Protein AF-A0A1Q2CCR6-F1 (afdb_monomer_lite)

Sequence (177 aa):
MYRRAHSGALGAEPADAATDRVDAVKETYGALREDVVYRIENSALFDTTVPQTREFHVALMGWDDSAATLSPGEQARLAAEIQVRFDAARAHAETLGLHHLPATARAVAQRAAGSLRLAQRSQSDGERAAALESAARLLSSLALYYLPDPQVVRELAPPRAGHGADPGQSVDDSPSR

Foldseek 3Di:
DDDDDDDDDPDLPPLVVLVVLVVVLVVVLVVCLLPLLSCLFLLQCQDCVNPLNVQLVVLVVCCVVPVVPDDSVVSNVSSVVNVVSSVVSRVVSNVCTLVVPDPVLSVLSVQLSVLCVQLVPDPDLVSNQVSLLSSLVSVVVRPDPSHDHSVSSNVPRDDPPPPDPPPDDDPPDDDDD

Organism: NCBI:txid1610493

Secondary structure (DSSP, 8-state):
---------S----HHHHHHHHHHHHHHHHHHHH-HHHHHHTGGGG-TTSHHHHHHHHHHHHHHHHGGGS-HHHHHHHHHHHHHHHHHHHHHHHHHGGGGS-HHHHHHHHHHHHHHHHHHH-S-HHHHHHHHHHHHHHHHHH--TTSPPHHHHHHTSPP------------------

pLDDT: mean 86.8, std 19.01, range [33.94, 98.81]

Structure (mmCIF, N/CA/C/O backbone):
data_AF-A0A1Q2CCR6-F1
#
_entry.id   AF-A0A1Q2CCR6-F1
#
loop_
_atom_site.group_PDB
_atom_site.id
_atom_site.type_symbol
_atom_site.label_atom_id
_atom_site.label_alt_id
_atom_site.label_comp_id
_atom_site.label_asym_id
_atom_site.label_entity_id
_atom_site.label_seq_id
_atom_site.pdbx_PDB_ins_code
_atom_site.Cartn_x
_atom_site.Cartn_y
_atom_site.Cartn_z
_atom_site.occupancy
_atom_site.B_iso_or_equiv
_atom_site.auth_seq_id
_atom_site.auth_comp_id
_atom_site.auth_asym_id
_atom_site.auth_atom_id
_atom_site.pdbx_PDB_model_num
ATOM 1 N N . MET A 1 1 ? 20.343 12.216 -57.320 1.00 42.03 1 MET A N 1
ATOM 2 C CA . MET A 1 1 ? 20.502 12.557 -55.889 1.00 42.03 1 MET A CA 1
ATOM 3 C C . MET A 1 1 ? 19.348 11.940 -55.108 1.00 42.03 1 MET A C 1
ATOM 5 O O . MET A 1 1 ? 18.257 12.492 -55.119 1.00 42.03 1 MET A O 1
ATOM 9 N N . TYR A 1 2 ? 19.557 10.764 -54.510 1.00 33.94 2 TYR A N 1
ATOM 10 C CA . TYR A 1 2 ? 18.555 10.098 -53.671 1.00 33.94 2 TYR A CA 1
ATOM 11 C C . TYR A 1 2 ? 18.648 10.630 -52.236 1.00 33.94 2 TYR A C 1
ATOM 13 O O . TYR A 1 2 ? 19.704 10.568 -51.609 1.00 33.94 2 TYR A O 1
ATOM 21 N N . ARG A 1 3 ? 17.535 11.172 -51.735 1.00 37.28 3 ARG A N 1
ATOM 22 C CA . ARG A 1 3 ? 17.351 11.614 -50.350 1.00 37.28 3 ARG A CA 1
ATOM 23 C C . ARG A 1 3 ? 17.270 10.371 -49.459 1.00 37.28 3 ARG A C 1
ATOM 25 O O . ARG A 1 3 ? 16.302 9.621 -49.537 1.00 37.28 3 ARG A O 1
ATOM 32 N N . ARG A 1 4 ? 18.297 10.138 -48.638 1.00 36.22 4 ARG A N 1
ATOM 33 C CA . ARG A 1 4 ? 18.316 9.074 -47.627 1.00 36.22 4 ARG A CA 1
ATOM 34 C C . ARG A 1 4 ? 17.403 9.485 -46.474 1.00 36.22 4 ARG A C 1
ATOM 36 O O . ARG A 1 4 ? 17.725 10.400 -45.725 1.00 36.22 4 ARG A O 1
ATOM 43 N N . ALA A 1 5 ? 16.258 8.822 -46.360 1.00 45.41 5 ALA A N 1
ATOM 44 C CA . ALA A 1 5 ? 15.481 8.806 -45.132 1.00 45.41 5 ALA A CA 1
ATOM 45 C C . ALA A 1 5 ? 16.257 7.983 -44.094 1.00 45.41 5 ALA A C 1
ATOM 47 O O . ALA A 1 5 ? 16.483 6.789 -44.292 1.00 45.41 5 ALA A O 1
ATOM 48 N N . HIS A 1 6 ? 16.688 8.617 -43.006 1.00 43.88 6 HIS A N 1
ATOM 49 C CA . HIS A 1 6 ? 17.063 7.907 -41.790 1.00 43.88 6 HIS A CA 1
ATOM 50 C C . HIS A 1 6 ? 15.874 7.936 -40.831 1.00 43.88 6 HIS A C 1
ATOM 52 O O . HIS A 1 6 ? 15.701 8.861 -40.046 1.00 43.88 6 HIS A O 1
ATOM 58 N N . SER A 1 7 ? 15.045 6.894 -40.950 1.00 52.44 7 SER A N 1
ATOM 59 C CA . SER A 1 7 ? 14.265 6.352 -39.839 1.00 52.44 7 SER A CA 1
ATOM 60 C C . SER A 1 7 ? 15.205 6.009 -38.686 1.00 52.44 7 SER A C 1
ATOM 62 O O . SER A 1 7 ? 16.182 5.293 -38.904 1.00 52.44 7 SER A O 1
ATOM 64 N N . GLY A 1 8 ? 14.890 6.476 -37.476 1.00 40.75 8 GLY A N 1
ATOM 65 C CA . GLY A 1 8 ? 15.589 6.051 -36.260 1.00 40.75 8 GLY A CA 1
ATOM 66 C C . GLY A 1 8 ? 15.600 7.072 -35.124 1.00 40.75 8 GLY A C 1
ATOM 67 O O . GLY A 1 8 ? 16.664 7.366 -34.600 1.00 40.75 8 GLY A O 1
ATOM 68 N N . ALA A 1 9 ? 14.444 7.617 -34.744 1.00 41.38 9 ALA A N 1
ATOM 69 C CA . ALA A 1 9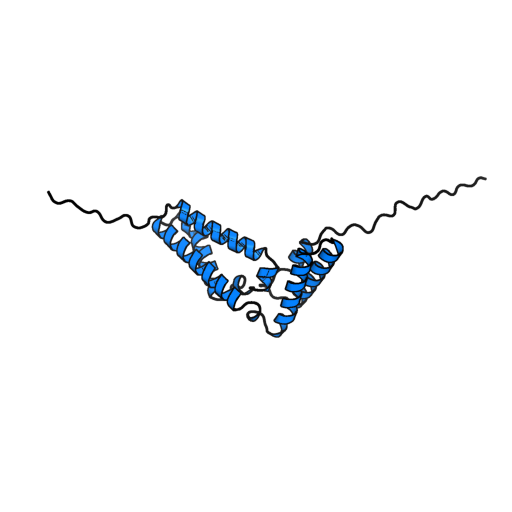 ? 14.287 8.350 -33.484 1.00 41.38 9 ALA A CA 1
ATOM 70 C C . ALA A 1 9 ? 12.926 8.008 -32.860 1.00 41.38 9 ALA A C 1
ATOM 72 O O . ALA A 1 9 ? 12.077 8.866 -32.648 1.00 41.38 9 ALA A O 1
ATOM 73 N N . LEU A 1 10 ? 12.685 6.715 -32.642 1.00 45.09 10 LEU A N 1
ATOM 74 C CA . LEU A 1 10 ? 11.613 6.261 -31.764 1.00 45.09 10 LEU A CA 1
ATOM 75 C C . LEU A 1 10 ? 12.226 6.026 -30.383 1.00 45.09 10 LEU A C 1
ATOM 77 O O . LEU A 1 10 ? 12.872 5.010 -30.156 1.00 45.09 10 LEU A O 1
ATOM 81 N N . GLY A 1 11 ? 12.029 7.012 -29.506 1.00 44.97 11 GLY A N 1
ATOM 82 C CA . GLY A 1 11 ? 11.865 6.809 -28.068 1.00 44.97 11 GLY A CA 1
ATOM 83 C C . GLY A 1 11 ? 13.078 6.318 -27.285 1.00 44.97 11 GLY A C 1
ATOM 84 O O . GLY A 1 11 ? 12.988 5.288 -26.628 1.00 44.97 11 GLY A O 1
ATOM 85 N N . ALA A 1 12 ? 14.179 7.068 -27.282 1.00 47.94 12 ALA A N 1
ATOM 86 C CA . ALA A 1 12 ? 15.028 7.071 -26.095 1.00 47.94 12 ALA A CA 1
ATOM 87 C C . ALA A 1 12 ? 14.461 8.144 -25.161 1.00 47.94 12 ALA A C 1
ATOM 89 O O . ALA A 1 12 ? 14.712 9.331 -25.364 1.00 47.94 12 ALA A O 1
ATOM 90 N N . GLU A 1 13 ? 13.639 7.742 -24.191 1.00 54.75 13 GLU A N 1
ATOM 91 C CA . GLU A 1 13 ? 13.404 8.601 -23.029 1.00 54.75 13 GLU A CA 1
ATOM 92 C C . GLU A 1 13 ? 14.790 8.899 -22.424 1.00 54.75 13 GLU A C 1
ATOM 94 O O . GLU A 1 13 ? 15.597 7.968 -22.295 1.00 54.75 13 GLU A O 1
ATOM 99 N N . PRO A 1 14 ? 15.130 10.167 -22.131 1.00 60.66 14 PRO A N 1
ATOM 100 C CA . PRO A 1 14 ? 16.383 10.468 -21.448 1.00 60.66 14 PRO A CA 1
ATOM 101 C C . PRO A 1 14 ? 16.439 9.663 -20.140 1.00 60.66 14 PRO A C 1
ATOM 103 O O . PRO A 1 14 ? 15.405 9.455 -19.512 1.00 60.66 14 PRO A O 1
ATOM 106 N N . ALA A 1 15 ? 17.621 9.178 -19.743 1.00 61.81 15 ALA A N 1
ATOM 107 C CA . ALA A 1 15 ? 17.781 8.311 -18.564 1.00 61.81 15 ALA A CA 1
ATOM 108 C C . ALA A 1 15 ? 17.165 8.917 -17.281 1.00 61.81 15 ALA A C 1
ATOM 110 O O . ALA A 1 15 ? 16.618 8.190 -16.451 1.00 61.81 15 ALA A O 1
ATOM 111 N N . ASP A 1 16 ? 17.154 10.250 -17.188 1.00 77.81 16 ASP A N 1
ATOM 112 C CA . ASP A 1 16 ? 16.486 11.009 -16.128 1.00 77.81 16 ASP A CA 1
ATOM 113 C C . ASP A 1 16 ? 14.982 10.683 -16.048 1.00 77.81 16 ASP A C 1
ATOM 115 O O . ASP A 1 16 ? 14.470 10.388 -14.975 1.00 77.81 16 ASP A O 1
ATOM 119 N N . ALA A 1 17 ? 14.286 10.570 -17.184 1.00 88.94 17 ALA A N 1
ATOM 120 C CA . ALA A 1 17 ? 12.852 10.268 -17.221 1.00 88.94 17 ALA A CA 1
ATOM 121 C C . ALA A 1 17 ? 12.513 8.833 -16.770 1.00 88.94 17 ALA A C 1
ATOM 123 O O . ALA A 1 17 ? 11.425 8.584 -16.245 1.00 88.94 17 ALA A O 1
ATOM 124 N N . ALA A 1 18 ? 13.421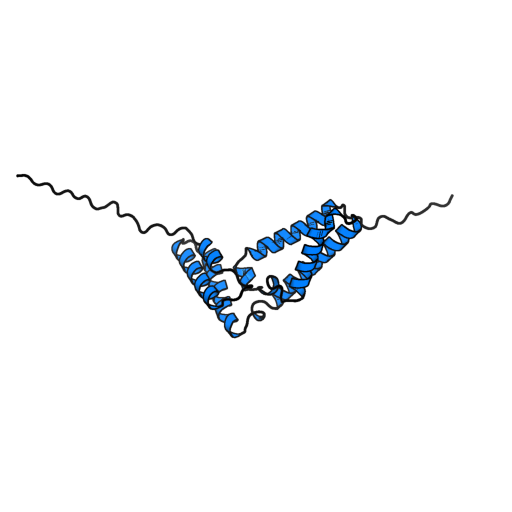 7.870 -16.973 1.00 93.94 18 ALA A N 1
ATOM 125 C CA . ALA A 1 18 ? 13.233 6.506 -16.474 1.00 93.94 18 ALA A CA 1
ATOM 126 C C . ALA A 1 18 ? 13.338 6.462 -14.943 1.00 93.94 18 ALA A C 1
ATOM 128 O O . ALA A 1 18 ? 12.523 5.805 -14.293 1.00 93.94 18 ALA A O 1
ATOM 129 N N . THR A 1 19 ? 14.303 7.198 -14.387 1.00 95.19 19 THR A N 1
ATOM 130 C CA . THR A 1 19 ? 14.481 7.349 -12.938 1.00 95.19 19 THR A CA 1
ATOM 131 C C . THR A 1 19 ? 13.289 8.064 -12.317 1.00 95.19 19 THR A C 1
ATOM 133 O O . THR A 1 19 ? 12.653 7.496 -11.433 1.00 95.19 19 THR A O 1
ATOM 136 N N . ASP A 1 20 ? 12.895 9.216 -12.866 1.00 96.25 20 ASP A N 1
ATOM 137 C CA . ASP A 1 20 ? 11.740 9.991 -12.399 1.00 96.25 20 ASP A CA 1
ATOM 138 C C . ASP A 1 20 ? 10.459 9.145 -12.357 1.00 96.25 20 ASP A C 1
ATOM 140 O O . ASP A 1 20 ? 9.662 9.236 -11.422 1.00 96.25 20 ASP A O 1
ATOM 144 N N . ARG A 1 21 ? 10.256 8.272 -13.355 1.00 96.94 21 ARG A N 1
ATOM 145 C CA . ARG A 1 21 ? 9.106 7.358 -13.389 1.00 96.94 21 ARG A CA 1
ATOM 146 C C . ARG A 1 21 ? 9.133 6.359 -12.234 1.00 96.94 21 ARG A C 1
ATOM 148 O O . ARG A 1 21 ? 8.102 6.142 -11.602 1.00 96.94 21 ARG A O 1
ATOM 155 N N . VAL A 1 22 ? 10.274 5.724 -11.973 1.00 98.12 22 VAL A N 1
ATOM 156 C CA . VAL A 1 22 ? 10.383 4.750 -10.875 1.00 98.12 22 VAL A CA 1
ATOM 157 C C . VAL A 1 22 ? 10.272 5.444 -9.522 1.00 98.12 22 VAL A C 1
ATOM 159 O O . VAL A 1 22 ? 9.611 4.913 -8.627 1.00 98.12 22 VAL A O 1
ATOM 162 N N . ASP A 1 23 ? 10.836 6.639 -9.382 1.00 98.00 23 ASP A N 1
ATOM 163 C CA . ASP A 1 23 ? 10.723 7.435 -8.163 1.00 98.00 23 ASP A CA 1
ATOM 164 C C . ASP A 1 23 ? 9.271 7.843 -7.895 1.00 98.00 23 ASP A C 1
ATOM 166 O O . ASP A 1 23 ? 8.791 7.652 -6.779 1.00 98.00 23 ASP A O 1
ATOM 170 N N . ALA A 1 24 ? 8.515 8.252 -8.918 1.00 98.31 24 ALA A N 1
ATOM 171 C CA . ALA A 1 24 ? 7.082 8.526 -8.785 1.00 98.31 24 ALA A CA 1
ATOM 172 C C . ALA A 1 24 ? 6.274 7.284 -8.350 1.00 98.31 24 ALA A C 1
ATOM 174 O O . ALA A 1 24 ? 5.348 7.386 -7.536 1.00 98.31 24 ALA A O 1
ATOM 175 N N . VAL A 1 25 ? 6.626 6.091 -8.849 1.00 98.56 25 VAL A N 1
ATOM 176 C CA . VAL A 1 25 ? 6.019 4.824 -8.398 1.00 98.56 25 VAL A CA 1
ATOM 177 C C . VAL A 1 25 ? 6.352 4.553 -6.932 1.00 98.56 25 VAL A C 1
ATOM 179 O O . VAL A 1 25 ? 5.457 4.209 -6.158 1.00 98.56 25 VAL A O 1
ATOM 182 N N . LYS A 1 26 ? 7.618 4.715 -6.533 1.00 98.56 26 LYS A N 1
ATOM 183 C CA . LYS A 1 26 ? 8.067 4.514 -5.147 1.00 98.56 26 LYS A CA 1
ATOM 184 C C . LYS A 1 26 ? 7.400 5.498 -4.192 1.00 98.56 26 LYS A C 1
ATOM 186 O O . LYS A 1 26 ? 6.937 5.074 -3.136 1.00 98.56 26 LYS A O 1
ATOM 191 N N . GLU A 1 27 ? 7.300 6.767 -4.574 1.00 98.50 27 GLU A N 1
ATOM 192 C CA . GLU A 1 27 ? 6.609 7.810 -3.814 1.00 98.50 27 GLU A CA 1
ATOM 193 C C . GLU A 1 27 ? 5.129 7.460 -3.638 1.00 98.50 27 GLU A C 1
ATOM 195 O O . GLU A 1 27 ? 4.627 7.423 -2.514 1.00 98.50 27 GLU A O 1
ATOM 200 N N . THR A 1 28 ? 4.445 7.096 -4.727 1.00 98.56 28 THR A N 1
ATOM 201 C CA . THR A 1 28 ? 3.032 6.698 -4.674 1.00 98.56 28 THR A CA 1
ATOM 202 C C . THR A 1 28 ? 2.833 5.465 -3.792 1.00 98.56 28 THR A C 1
ATOM 204 O O . THR A 1 28 ? 1.957 5.452 -2.928 1.00 98.56 28 THR A O 1
ATOM 207 N N . TYR A 1 29 ? 3.644 4.419 -3.971 1.00 98.31 29 TYR A N 1
ATOM 208 C CA . TYR A 1 29 ? 3.570 3.210 -3.150 1.00 98.31 29 TYR A CA 1
ATOM 209 C C . TYR A 1 29 ? 3.871 3.499 -1.671 1.00 98.31 29 TYR A C 1
ATOM 211 O O . TYR A 1 29 ? 3.197 2.955 -0.794 1.00 98.31 29 TYR A O 1
ATOM 219 N N . GLY A 1 30 ? 4.835 4.381 -1.388 1.00 97.88 30 GLY A N 1
ATOM 220 C CA . GLY A 1 30 ? 5.154 4.863 -0.045 1.00 97.88 30 GLY A CA 1
ATOM 221 C C . GLY A 1 30 ? 3.967 5.565 0.611 1.00 97.88 30 GLY A C 1
ATOM 222 O O . GLY A 1 30 ? 3.542 5.156 1.691 1.00 97.88 30 GLY A O 1
ATOM 223 N N . ALA A 1 31 ? 3.350 6.524 -0.083 1.00 98.00 31 ALA A N 1
ATOM 224 C CA . ALA A 1 31 ? 2.164 7.229 0.402 1.00 98.00 31 ALA A CA 1
ATOM 225 C C . ALA A 1 31 ? 0.992 6.270 0.689 1.00 98.00 31 ALA A C 1
ATOM 227 O O . ALA A 1 31 ? 0.344 6.363 1.732 1.00 98.00 31 ALA A O 1
ATOM 228 N N . LEU A 1 32 ? 0.750 5.284 -0.186 1.00 98.00 32 LEU A N 1
ATOM 229 C CA . LEU A 1 32 ? -0.278 4.256 0.039 1.00 98.00 32 LEU A CA 1
ATOM 230 C C . LEU A 1 32 ? 0.045 3.343 1.232 1.00 98.00 32 LEU A C 1
ATOM 232 O O . LEU A 1 32 ? -0.866 2.833 1.884 1.00 98.00 32 LEU A O 1
ATOM 236 N N . ARG A 1 33 ? 1.330 3.109 1.520 1.00 94.94 33 ARG A N 1
ATOM 237 C CA . ARG A 1 33 ? 1.778 2.309 2.669 1.00 94.94 33 ARG A CA 1
ATOM 238 C C . ARG A 1 33 ? 1.593 3.045 3.997 1.00 94.94 33 ARG A C 1
ATOM 240 O O . ARG A 1 33 ? 1.374 2.381 5.017 1.00 94.94 33 ARG A O 1
ATOM 247 N N . GLU A 1 34 ? 1.693 4.372 3.975 1.00 94.38 34 GLU A N 1
ATOM 248 C CA . GLU A 1 34 ? 1.470 5.273 5.113 1.00 94.38 34 GLU A CA 1
ATOM 249 C C . GLU A 1 34 ? -0.020 5.554 5.365 1.00 94.38 34 GLU A C 1
ATOM 251 O O . GLU A 1 34 ? -0.424 5.740 6.515 1.00 94.38 34 GLU A O 1
ATOM 256 N N . ASP A 1 35 ? -0.866 5.502 4.331 1.00 96.38 35 ASP A N 1
ATOM 257 C CA . ASP A 1 35 ? -2.320 5.537 4.493 1.00 96.38 35 ASP A CA 1
ATOM 258 C C . ASP A 1 35 ? -2.829 4.236 5.139 1.00 96.38 35 ASP A C 1
ATOM 260 O O . ASP A 1 35 ? -3.148 3.232 4.495 1.00 96.38 35 ASP A O 1
ATOM 264 N N . VAL A 1 36 ? -2.935 4.268 6.467 1.00 95.81 36 VAL A N 1
ATOM 265 C CA . VAL A 1 36 ? -3.418 3.153 7.289 1.00 95.81 36 VAL A CA 1
ATOM 266 C C . VAL A 1 36 ? -4.820 2.673 6.908 1.00 95.81 36 VAL A C 1
ATOM 268 O O . VAL A 1 36 ? -5.118 1.495 7.101 1.00 95.81 36 VAL A O 1
ATOM 271 N N . VAL A 1 37 ? -5.685 3.538 6.366 1.00 97.88 37 VAL A N 1
ATOM 272 C CA . VAL A 1 37 ? -7.020 3.132 5.906 1.00 97.88 37 VAL A CA 1
ATOM 273 C C . VAL A 1 37 ? -6.881 2.351 4.609 1.00 97.88 37 VAL A C 1
ATOM 275 O O . VAL A 1 37 ? -7.340 1.209 4.541 1.00 97.88 37 VAL A O 1
ATOM 278 N N . TYR A 1 38 ? -6.184 2.918 3.622 1.00 98.12 38 TYR A N 1
ATOM 279 C CA . TYR A 1 38 ? -5.942 2.258 2.341 1.00 98.12 38 TYR A CA 1
ATOM 280 C C . TYR A 1 38 ? -5.269 0.896 2.529 1.00 98.12 38 TYR A C 1
ATOM 282 O O . TYR A 1 38 ? -5.672 -0.096 1.921 1.00 98.12 38 TYR A O 1
ATOM 290 N N . ARG A 1 39 ? -4.289 0.816 3.430 1.00 97.06 39 ARG A N 1
ATOM 291 C CA . ARG A 1 39 ? -3.555 -0.415 3.722 1.00 97.06 39 ARG A CA 1
ATOM 292 C C . ARG A 1 39 ? -4.409 -1.511 4.362 1.00 97.06 39 ARG A C 1
ATOM 294 O O . ARG A 1 39 ? -4.136 -2.690 4.147 1.00 97.06 39 ARG A O 1
ATOM 301 N N . ILE A 1 40 ? -5.453 -1.159 5.113 1.00 97.81 40 ILE A N 1
ATOM 302 C CA . ILE A 1 40 ? -6.433 -2.140 5.607 1.00 97.81 40 ILE A CA 1
ATOM 303 C C . ILE A 1 40 ? -7.348 -2.598 4.475 1.00 97.81 40 ILE A C 1
ATOM 305 O O . ILE A 1 40 ? -7.583 -3.796 4.316 1.00 97.81 40 ILE A O 1
ATOM 309 N N . GLU A 1 41 ? -7.874 -1.649 3.703 1.00 98.19 41 GLU A N 1
ATOM 310 C CA . GLU A 1 41 ? -8.882 -1.930 2.683 1.00 98.19 41 GLU A CA 1
ATOM 311 C C . GLU A 1 41 ? -8.316 -2.691 1.492 1.00 98.19 41 GLU A C 1
ATOM 313 O O . GLU A 1 41 ? -8.991 -3.572 0.981 1.00 98.19 41 GLU A O 1
ATOM 318 N N . ASN A 1 42 ? -7.067 -2.421 1.117 1.00 98.44 42 ASN A N 1
ATOM 319 C CA . ASN A 1 42 ? -6.407 -2.956 -0.073 1.00 98.44 42 ASN A CA 1
ATOM 320 C C . ASN A 1 42 ? -5.137 -3.734 0.307 1.00 98.44 42 ASN A C 1
ATOM 322 O O . ASN A 1 42 ? -4.100 -3.650 -0.351 1.00 98.44 42 ASN A O 1
ATOM 326 N N . SER A 1 43 ? -5.215 -4.491 1.406 1.00 97.56 43 SER A N 1
ATOM 327 C CA . SER A 1 43 ? -4.072 -5.176 2.035 1.00 97.56 43 SER A CA 1
ATOM 328 C C . SER A 1 43 ? -3.279 -6.115 1.113 1.00 97.56 43 SER A C 1
ATOM 330 O O . SER A 1 43 ? -2.086 -6.314 1.335 1.00 97.56 43 SER A O 1
ATOM 332 N N . ALA A 1 44 ? -3.893 -6.626 0.041 1.00 98.38 44 ALA A N 1
ATOM 333 C CA . ALA A 1 44 ? -3.222 -7.440 -0.974 1.00 98.38 44 ALA A CA 1
ATOM 334 C C . ALA A 1 44 ? -2.029 -6.729 -1.647 1.00 98.38 44 ALA A C 1
ATOM 336 O O . ALA A 1 44 ? -1.061 -7.392 -2.018 1.00 98.38 44 ALA A O 1
ATOM 337 N N . LEU A 1 45 ? -2.043 -5.392 -1.754 1.00 98.56 45 LEU A N 1
ATOM 338 C CA . LEU A 1 45 ? -0.930 -4.612 -2.321 1.00 98.56 45 LEU A CA 1
ATOM 339 C C . LEU A 1 45 ? 0.340 -4.664 -1.450 1.00 98.56 45 LEU A C 1
ATOM 341 O O . LEU A 1 45 ? 1.436 -4.355 -1.910 1.00 98.56 45 LEU A O 1
ATOM 345 N N . PHE A 1 46 ? 0.203 -5.056 -0.184 1.00 97.25 46 PHE A N 1
ATOM 346 C CA . PHE A 1 46 ? 1.289 -5.093 0.799 1.00 97.25 46 PHE A CA 1
ATOM 347 C C . PHE A 1 46 ? 1.651 -6.522 1.215 1.00 97.25 46 PHE A C 1
ATOM 349 O O . PHE A 1 46 ? 2.462 -6.725 2.119 1.00 97.25 46 PHE A O 1
ATOM 356 N N . ASP A 1 47 ? 1.053 -7.512 0.557 1.00 97.12 47 ASP A N 1
ATOM 357 C CA . ASP A 1 47 ? 1.260 -8.924 0.819 1.00 97.12 47 ASP A CA 1
ATOM 358 C C . ASP A 1 47 ? 2.043 -9.574 -0.329 1.00 97.12 47 ASP A C 1
ATOM 360 O O . ASP A 1 47 ? 1.518 -9.828 -1.412 1.00 97.12 47 ASP A O 1
ATOM 364 N N . THR A 1 48 ? 3.311 -9.901 -0.085 1.00 94.56 48 THR A N 1
ATOM 365 C CA . THR A 1 48 ? 4.194 -10.542 -1.075 1.00 94.56 48 THR A CA 1
ATOM 366 C C . 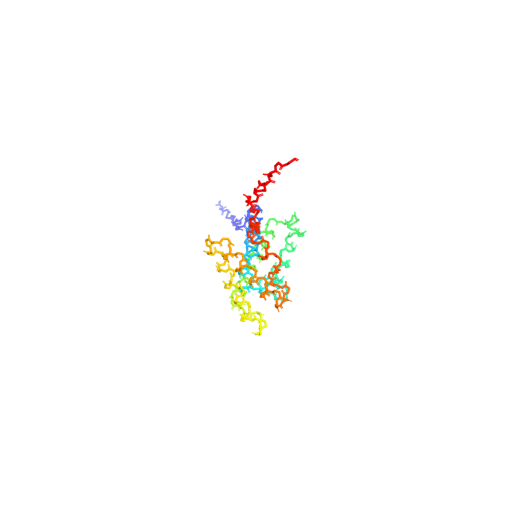THR A 1 48 ? 3.833 -12.004 -1.363 1.00 94.56 48 THR A C 1
ATOM 368 O O . THR A 1 48 ? 4.460 -12.655 -2.210 1.00 94.56 48 THR A O 1
ATOM 371 N N . THR A 1 49 ? 2.809 -12.556 -0.702 1.00 95.88 49 THR A N 1
ATOM 372 C CA . THR A 1 49 ? 2.220 -13.841 -1.097 1.00 95.88 49 THR A CA 1
ATOM 373 C C . THR A 1 49 ? 1.320 -13.708 -2.331 1.00 95.88 49 THR A C 1
ATOM 375 O O . THR A 1 49 ? 1.204 -14.674 -3.094 1.00 95.88 49 THR A O 1
ATOM 378 N N . VAL A 1 50 ? 0.789 -12.509 -2.600 1.00 98.00 50 VAL A N 1
ATOM 379 C CA . VAL A 1 50 ? -0.008 -12.191 -3.791 1.00 98.00 50 VAL A CA 1
ATOM 380 C C . VAL A 1 50 ? 0.910 -12.100 -5.021 1.00 98.00 50 VAL A C 1
ATOM 382 O O . VAL A 1 50 ? 1.896 -11.358 -4.981 1.00 98.00 50 VAL A O 1
ATOM 385 N N . PRO A 1 51 ? 0.630 -12.830 -6.120 1.00 98.31 51 PRO A N 1
ATOM 386 C CA . PRO A 1 51 ? 1.511 -12.875 -7.290 1.00 98.31 51 PRO A CA 1
ATOM 387 C C . PRO A 1 51 ? 1.840 -11.502 -7.888 1.00 98.31 51 PRO A C 1
ATOM 389 O O . PRO A 1 51 ? 3.009 -11.195 -8.083 1.00 98.31 51 PRO A O 1
ATOM 392 N N . GLN A 1 52 ? 0.836 -10.652 -8.099 1.00 98.25 52 GLN A N 1
ATOM 393 C CA . GLN A 1 52 ? 0.994 -9.334 -8.719 1.00 98.25 52 GLN A CA 1
ATOM 394 C C . GLN A 1 52 ? 1.871 -8.417 -7.857 1.00 98.25 52 GLN A C 1
ATOM 396 O O . GLN A 1 52 ? 2.790 -7.770 -8.357 1.00 98.25 52 GLN A O 1
ATOM 401 N N . THR A 1 53 ? 1.637 -8.419 -6.543 1.00 98.31 53 THR A N 1
ATOM 402 C CA . THR A 1 53 ? 2.449 -7.683 -5.568 1.00 98.31 53 THR A CA 1
ATOM 403 C C . THR A 1 53 ? 3.887 -8.197 -5.552 1.00 98.31 53 THR A C 1
ATOM 405 O O . THR A 1 53 ? 4.830 -7.409 -5.588 1.00 98.31 53 THR A O 1
ATOM 408 N N . ARG A 1 54 ? 4.089 -9.521 -5.562 1.00 98.44 54 ARG A N 1
ATOM 409 C CA . ARG A 1 54 ? 5.429 -10.121 -5.638 1.00 98.44 54 ARG A CA 1
ATOM 410 C C . ARG A 1 54 ? 6.167 -9.704 -6.905 1.00 98.44 54 ARG A C 1
ATOM 412 O O . ARG A 1 54 ? 7.327 -9.319 -6.819 1.00 98.44 54 ARG A O 1
ATOM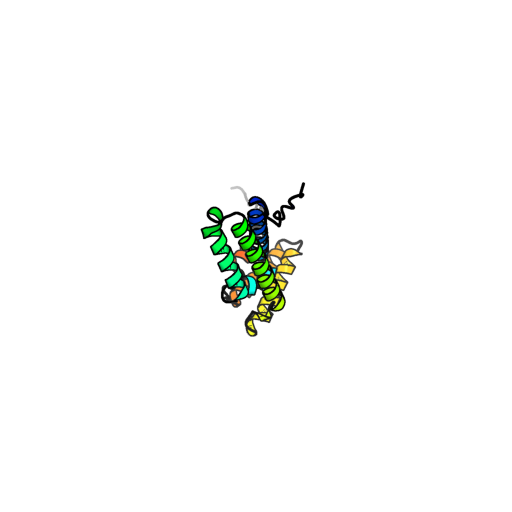 419 N N . GLU A 1 55 ? 5.520 -9.791 -8.062 1.00 98.31 55 GLU A N 1
ATOM 420 C CA . GLU A 1 55 ? 6.115 -9.420 -9.349 1.00 98.31 55 GLU A CA 1
ATOM 421 C C . GLU A 1 55 ? 6.530 -7.947 -9.374 1.00 98.31 55 GLU A C 1
ATOM 423 O O . GLU A 1 55 ? 7.622 -7.627 -9.843 1.00 98.31 55 GLU A O 1
ATOM 428 N N . PHE A 1 56 ? 5.700 -7.058 -8.820 1.00 98.69 56 PHE A N 1
ATOM 429 C CA . PHE A 1 56 ? 6.050 -5.653 -8.627 1.00 98.69 56 PHE A CA 1
ATOM 430 C C . PHE A 1 56 ? 7.306 -5.485 -7.755 1.00 98.69 56 PHE A C 1
ATOM 432 O O . PHE A 1 56 ? 8.252 -4.816 -8.172 1.00 98.69 56 PHE A O 1
ATOM 439 N N . HIS A 1 57 ? 7.369 -6.141 -6.592 1.00 98.12 57 HIS A N 1
ATOM 440 C CA . HIS A 1 57 ? 8.541 -6.066 -5.712 1.00 98.12 57 HIS A CA 1
ATOM 441 C C . HIS A 1 57 ? 9.815 -6.629 -6.352 1.00 98.12 57 HIS A C 1
ATOM 443 O O . HIS A 1 57 ? 10.881 -6.042 -6.193 1.00 98.12 57 HIS A O 1
ATOM 449 N N . VAL A 1 58 ? 9.720 -7.728 -7.105 1.00 98.25 58 VAL A N 1
ATOM 450 C CA . VAL A 1 58 ? 10.862 -8.293 -7.842 1.00 98.25 58 VAL A CA 1
ATOM 451 C C . VAL A 1 58 ? 11.376 -7.307 -8.891 1.00 98.25 58 VAL A C 1
ATOM 453 O O . VAL A 1 58 ? 12.585 -7.145 -9.036 1.00 98.25 58 VAL A O 1
ATOM 456 N N . ALA A 1 59 ? 10.478 -6.615 -9.596 1.00 98.12 59 ALA A N 1
ATOM 457 C CA . ALA A 1 59 ? 10.865 -5.601 -10.571 1.00 98.12 59 ALA A CA 1
ATOM 458 C C . ALA A 1 59 ? 11.567 -4.402 -9.912 1.00 98.12 59 ALA A C 1
ATOM 460 O O . ALA A 1 59 ? 12.578 -3.935 -10.432 1.00 98.12 59 ALA A O 1
ATOM 461 N N . LEU A 1 60 ? 11.075 -3.948 -8.751 1.00 97.94 60 LEU A N 1
ATOM 462 C CA . LEU A 1 60 ? 11.735 -2.903 -7.962 1.00 97.94 60 LEU A CA 1
ATOM 463 C C . LEU A 1 60 ? 13.132 -3.321 -7.499 1.00 97.94 60 LEU A C 1
ATOM 465 O O . LEU A 1 60 ? 14.071 -2.553 -7.667 1.00 97.94 60 LEU A O 1
ATOM 469 N N . MET A 1 61 ? 13.290 -4.543 -6.981 1.00 97.56 61 MET A N 1
ATOM 470 C CA . MET A 1 61 ? 14.610 -5.060 -6.602 1.00 97.56 61 MET A CA 1
ATOM 471 C C . MET A 1 61 ? 15.558 -5.102 -7.805 1.00 97.56 61 MET A C 1
ATOM 473 O O . MET A 1 61 ? 16.696 -4.661 -7.708 1.00 97.56 61 MET A O 1
ATOM 477 N N . GLY A 1 62 ? 15.074 -5.555 -8.968 1.00 97.12 62 GLY A N 1
ATOM 478 C CA . GLY A 1 62 ? 15.867 -5.554 -10.198 1.00 97.12 62 GLY A CA 1
ATOM 479 C C . GLY A 1 62 ? 16.325 -4.154 -10.623 1.00 97.12 62 GLY A C 1
ATOM 480 O O . GLY A 1 62 ? 17.442 -3.999 -11.118 1.00 97.12 62 GLY A O 1
ATOM 481 N N . TRP A 1 63 ? 15.496 -3.130 -10.404 1.00 97.69 63 TRP A N 1
ATOM 482 C CA . TRP A 1 63 ? 15.897 -1.739 -10.610 1.00 97.69 63 TRP A CA 1
ATOM 483 C C . TRP A 1 63 ? 16.981 -1.311 -9.625 1.00 97.69 63 TRP A C 1
ATOM 485 O O . TRP A 1 63 ? 18.033 -0.846 -10.057 1.00 97.69 63 TRP A O 1
ATOM 495 N N . ASP A 1 64 ? 16.753 -1.512 -8.327 1.00 96.56 64 ASP A N 1
ATOM 496 C CA . ASP A 1 64 ? 17.680 -1.091 -7.273 1.00 96.56 64 ASP A CA 1
ATOM 497 C C . ASP A 1 64 ? 19.060 -1.757 -7.411 1.00 96.56 64 ASP A C 1
ATOM 499 O O . ASP A 1 64 ? 20.083 -1.109 -7.191 1.00 96.56 64 ASP A O 1
ATOM 503 N N . ASP A 1 65 ? 19.098 -3.017 -7.853 1.00 95.88 65 ASP A N 1
ATOM 504 C CA . ASP A 1 65 ? 20.337 -3.780 -8.003 1.00 95.88 65 ASP A CA 1
ATOM 505 C C . ASP A 1 65 ? 21.116 -3.432 -9.282 1.00 95.88 65 ASP A C 1
ATOM 507 O O . ASP A 1 65 ? 22.346 -3.506 -9.297 1.00 95.88 65 ASP A O 1
ATOM 511 N N . SER A 1 66 ? 20.425 -3.116 -10.385 1.00 93.06 66 SER A N 1
ATOM 512 C CA . SER A 1 66 ? 21.043 -3.148 -11.724 1.00 93.06 66 SER A CA 1
ATOM 513 C C . SER A 1 66 ? 20.915 -1.865 -12.543 1.00 93.06 66 SER A C 1
ATOM 515 O O . SER A 1 66 ? 21.693 -1.701 -13.489 1.00 93.06 66 SER A O 1
ATOM 517 N N . ALA A 1 67 ? 20.002 -0.940 -12.212 1.00 90.62 67 ALA A N 1
ATOM 518 C CA . ALA A 1 67 ? 19.659 0.199 -13.077 1.00 90.62 67 ALA A CA 1
ATOM 519 C C . ALA A 1 67 ? 20.873 1.043 -13.498 1.00 90.62 67 ALA A C 1
ATOM 521 O O . ALA A 1 67 ? 20.987 1.413 -14.665 1.00 90.62 67 ALA A O 1
ATOM 522 N N . ALA A 1 68 ? 21.829 1.260 -12.589 1.00 91.12 68 ALA A N 1
ATOM 523 C CA . ALA A 1 68 ? 23.039 2.043 -12.852 1.00 91.12 68 ALA A CA 1
ATOM 524 C C . ALA A 1 68 ? 23.974 1.435 -13.919 1.00 91.12 68 ALA A C 1
ATOM 526 O O . ALA A 1 68 ? 24.833 2.133 -14.455 1.00 91.12 68 ALA A O 1
ATOM 527 N N . THR A 1 69 ? 23.831 0.142 -14.219 1.00 93.38 69 THR A N 1
ATOM 528 C CA . THR A 1 69 ? 24.665 -0.581 -15.198 1.00 93.38 69 THR A CA 1
ATOM 529 C C . THR A 1 69 ? 23.952 -0.846 -16.525 1.00 93.38 69 THR A C 1
ATOM 531 O O . THR A 1 69 ? 24.595 -1.235 -17.499 1.00 93.38 69 THR A O 1
ATOM 534 N N . LEU A 1 70 ? 22.638 -0.618 -16.575 1.00 93.81 70 LEU A N 1
ATOM 535 C CA . LEU A 1 70 ? 21.820 -0.798 -17.769 1.00 93.81 70 LEU A CA 1
ATOM 536 C C . LEU A 1 70 ? 22.021 0.352 -18.758 1.00 93.81 70 LEU A C 1
ATOM 538 O O . LEU A 1 70 ? 22.234 1.503 -18.371 1.00 93.81 70 LEU A O 1
ATOM 542 N N . SER A 1 71 ? 21.873 0.064 -20.051 1.00 93.94 71 SER A N 1
ATOM 543 C CA . SER A 1 71 ? 21.781 1.119 -21.062 1.00 93.94 71 SER A CA 1
ATOM 544 C C . SER A 1 71 ? 20.501 1.955 -20.881 1.00 93.94 71 SER A C 1
ATOM 546 O O . SER A 1 71 ? 19.510 1.452 -20.346 1.00 93.94 71 SER A O 1
ATOM 548 N N . PRO A 1 72 ? 20.442 3.206 -21.381 1.00 92.81 72 PRO A N 1
ATOM 549 C CA . PRO A 1 72 ? 19.248 4.047 -21.239 1.00 92.81 72 PRO A CA 1
ATOM 550 C C . PRO A 1 72 ? 17.956 3.403 -21.772 1.00 92.81 72 PRO A C 1
ATOM 552 O O . PRO A 1 72 ? 16.892 3.558 -21.180 1.00 92.81 72 PRO A O 1
ATOM 555 N N . GLY A 1 73 ? 18.037 2.634 -22.864 1.00 93.00 73 GLY A N 1
ATOM 556 C CA . GLY A 1 73 ? 16.878 1.922 -23.413 1.00 93.00 73 GLY A CA 1
ATOM 557 C C . GLY A 1 73 ? 16.398 0.771 -22.522 1.00 93.00 73 GLY A C 1
ATOM 558 O O . GLY A 1 73 ? 15.194 0.547 -22.393 1.00 93.00 73 GLY A O 1
ATOM 559 N N . GLU A 1 74 ? 17.322 0.060 -21.873 1.00 94.94 74 GLU A N 1
ATOM 560 C CA . GLU A 1 74 ? 16.995 -0.989 -20.900 1.00 94.94 74 GLU A CA 1
ATOM 561 C C . GLU A 1 74 ? 16.412 -0.393 -19.614 1.00 94.94 74 GLU A C 1
ATOM 563 O O . GLU A 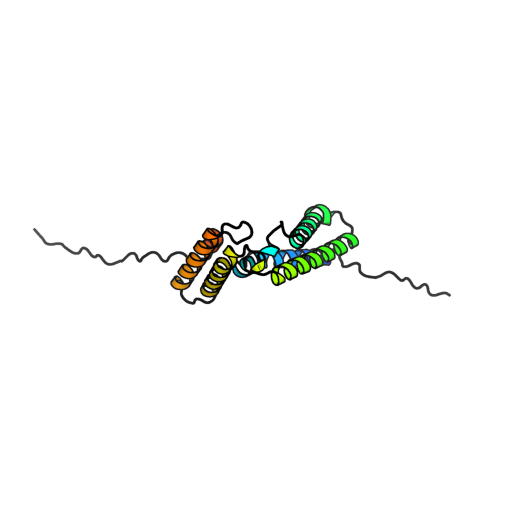1 74 ? 15.425 -0.922 -19.106 1.00 94.94 74 GLU A O 1
ATOM 568 N N . GLN A 1 75 ? 16.944 0.743 -19.146 1.00 95.69 75 GLN A N 1
ATOM 569 C CA . GLN A 1 75 ? 16.372 1.497 -18.026 1.00 95.69 75 GLN A CA 1
ATOM 570 C C . GLN A 1 75 ? 14.938 1.939 -18.340 1.00 95.69 75 GLN A C 1
ATOM 572 O O . GLN A 1 75 ? 14.023 1.652 -17.574 1.00 95.69 75 GLN A O 1
ATOM 577 N N . ALA A 1 76 ? 14.705 2.561 -19.500 1.00 95.25 76 ALA A N 1
ATOM 578 C CA . ALA A 1 76 ? 13.369 3.000 -19.904 1.00 95.25 76 ALA A CA 1
ATOM 579 C C . ALA A 1 76 ? 12.366 1.834 -19.971 1.00 95.25 76 ALA A C 1
ATOM 581 O O . ALA A 1 76 ? 11.221 1.967 -19.527 1.00 95.25 76 ALA A O 1
ATOM 582 N N . ARG A 1 77 ? 12.797 0.672 -20.483 1.00 95.50 77 ARG A N 1
ATOM 583 C CA . ARG A 1 77 ? 11.970 -0.539 -20.532 1.00 95.50 77 ARG A CA 1
ATOM 584 C C . ARG A 1 77 ? 11.642 -1.061 -19.135 1.00 95.50 77 ARG A C 1
ATOM 586 O O . ARG A 1 77 ? 10.473 -1.321 -18.867 1.00 95.50 77 ARG A O 1
ATOM 593 N N . LEU A 1 78 ? 12.638 -1.193 -18.258 1.00 97.19 78 LEU A N 1
ATOM 594 C CA . LEU A 1 78 ? 12.431 -1.675 -16.891 1.00 97.19 78 LEU A CA 1
ATOM 595 C C . LEU A 1 78 ? 11.533 -0.722 -16.089 1.00 97.19 78 LEU A C 1
ATOM 597 O O . LEU A 1 78 ? 10.613 -1.180 -15.416 1.00 97.19 78 LEU A O 1
ATOM 601 N N . ALA A 1 79 ? 11.725 0.592 -16.224 1.00 98.06 79 ALA A N 1
ATOM 602 C CA . ALA A 1 79 ? 10.877 1.603 -15.594 1.00 98.06 79 ALA A CA 1
ATOM 603 C C . ALA A 1 79 ? 9.408 1.494 -16.040 1.00 98.06 79 ALA A C 1
ATOM 605 O O . ALA A 1 79 ? 8.496 1.540 -15.214 1.00 98.06 79 ALA A O 1
ATOM 606 N N . ALA A 1 80 ? 9.158 1.306 -17.342 1.00 97.25 80 ALA A N 1
ATOM 607 C CA . ALA A 1 80 ? 7.806 1.079 -17.856 1.00 97.25 80 ALA A CA 1
ATOM 608 C C . ALA A 1 80 ? 7.199 -0.232 -17.324 1.00 97.25 80 ALA A C 1
ATOM 610 O O . ALA A 1 80 ? 6.019 -0.283 -16.983 1.00 97.25 80 ALA A O 1
ATOM 611 N N . GLU A 1 81 ? 8.006 -1.286 -17.213 1.00 98.19 81 GLU A N 1
ATOM 612 C CA . GLU A 1 81 ? 7.587 -2.580 -16.675 1.00 98.19 81 GLU A CA 1
ATOM 613 C C . GLU A 1 81 ? 7.209 -2.493 -15.187 1.00 98.19 81 GLU A C 1
ATOM 615 O O . GLU A 1 81 ? 6.207 -3.072 -14.768 1.00 98.19 81 GLU A O 1
ATOM 620 N N . ILE A 1 82 ? 7.970 -1.727 -14.397 1.00 98.69 82 ILE A N 1
ATOM 621 C CA . ILE A 1 82 ? 7.679 -1.438 -12.985 1.00 98.69 82 ILE A CA 1
ATOM 622 C C . ILE A 1 82 ? 6.352 -0.699 -12.844 1.00 98.69 82 ILE A C 1
ATOM 624 O O . ILE A 1 82 ? 5.517 -1.129 -12.050 1.00 98.69 82 ILE A O 1
ATOM 628 N N . GLN A 1 83 ? 6.129 0.356 -13.635 1.00 98.62 83 GLN A N 1
ATOM 629 C CA . GLN A 1 83 ? 4.869 1.106 -13.628 1.00 98.62 83 GLN A CA 1
ATOM 630 C C . GLN A 1 83 ? 3.675 0.186 -13.912 1.00 98.62 83 GLN A C 1
ATOM 632 O O . GLN A 1 83 ? 2.729 0.139 -13.132 1.00 98.62 83 GLN A O 1
ATOM 637 N N . VAL A 1 84 ? 3.744 -0.609 -14.986 1.00 98.62 84 VAL A N 1
ATOM 638 C CA . VAL A 1 84 ? 2.658 -1.529 -15.363 1.00 98.62 84 VAL A CA 1
ATOM 639 C C . VAL A 1 84 ? 2.380 -2.550 -14.260 1.00 98.62 84 VAL A C 1
ATOM 641 O O . VAL A 1 84 ? 1.220 -2.830 -13.957 1.00 98.62 84 VAL A O 1
ATOM 644 N N . ARG A 1 85 ? 3.423 -3.109 -13.638 1.00 98.69 85 ARG A N 1
ATOM 645 C CA . ARG A 1 85 ? 3.254 -4.065 -12.535 1.00 98.69 85 ARG A CA 1
ATOM 646 C C . ARG A 1 85 ? 2.673 -3.424 -11.289 1.00 98.69 85 ARG A C 1
ATOM 648 O O . ARG A 1 85 ? 1.830 -4.045 -10.647 1.00 98.69 85 ARG A O 1
ATOM 655 N N . PHE A 1 86 ? 3.099 -2.210 -10.957 1.00 98.81 86 PHE A N 1
ATOM 656 C CA . PHE A 1 86 ? 2.529 -1.453 -9.851 1.00 98.81 86 PHE A CA 1
ATOM 657 C C . PHE A 1 86 ? 1.034 -1.207 -10.072 1.00 98.81 86 PHE A C 1
ATOM 659 O O . PHE A 1 86 ? 0.227 -1.554 -9.211 1.00 98.81 86 PHE A O 1
ATOM 666 N N . ASP A 1 87 ? 0.659 -0.706 -11.250 1.00 98.69 87 ASP A N 1
ATOM 667 C CA . ASP A 1 87 ? -0.737 -0.431 -11.596 1.00 98.69 87 ASP A CA 1
ATOM 668 C C . ASP A 1 87 ? -1.585 -1.710 -11.563 1.00 98.69 87 ASP A C 1
ATOM 670 O O . ASP A 1 87 ? -2.688 -1.715 -11.015 1.00 98.69 87 ASP A O 1
ATOM 674 N N . ALA A 1 88 ? -1.056 -2.825 -12.078 1.00 98.62 88 ALA A N 1
ATOM 675 C CA . ALA A 1 88 ? -1.730 -4.119 -12.038 1.00 98.62 88 ALA A CA 1
ATOM 676 C C . ALA A 1 88 ? -1.888 -4.662 -10.607 1.00 98.62 88 ALA A C 1
ATOM 678 O O . ALA A 1 88 ? -2.965 -5.144 -10.249 1.00 98.62 88 ALA A O 1
ATOM 679 N N . ALA A 1 89 ? -0.844 -4.578 -9.776 1.00 98.75 89 ALA A N 1
ATOM 680 C CA . ALA A 1 89 ? -0.893 -5.001 -8.377 1.00 98.75 89 ALA A CA 1
ATOM 681 C C . ALA A 1 89 ? -1.894 -4.163 -7.578 1.00 98.75 89 ALA A C 1
ATOM 683 O O . ALA A 1 89 ? -2.716 -4.710 -6.840 1.00 98.75 89 ALA A O 1
ATOM 684 N N . ARG A 1 90 ? -1.876 -2.843 -7.783 1.00 98.75 90 ARG A N 1
ATOM 685 C CA . ARG A 1 90 ? -2.801 -1.904 -7.158 1.00 98.75 90 ARG A CA 1
ATOM 686 C C . ARG A 1 90 ? -4.243 -2.182 -7.570 1.00 98.75 90 ARG A C 1
ATOM 688 O O . ARG A 1 90 ? -5.087 -2.385 -6.703 1.00 98.75 90 ARG A O 1
ATOM 695 N N . ALA A 1 91 ? -4.518 -2.264 -8.870 1.00 98.75 91 ALA A N 1
ATOM 696 C CA . ALA A 1 91 ? -5.859 -2.544 -9.377 1.00 98.75 91 ALA A CA 1
ATOM 697 C C . ALA A 1 91 ? -6.385 -3.901 -8.883 1.00 98.75 91 ALA A C 1
ATOM 699 O O . ALA A 1 91 ? -7.562 -4.033 -8.539 1.00 98.75 91 ALA A O 1
ATOM 700 N N . HIS A 1 92 ? -5.518 -4.915 -8.801 1.00 98.69 92 HIS A N 1
ATOM 701 C CA . HIS A 1 92 ? -5.880 -6.212 -8.237 1.00 98.69 92 HIS A CA 1
ATOM 702 C C . HIS A 1 92 ? -6.239 -6.107 -6.750 1.00 98.69 92 HIS A C 1
ATOM 704 O O . HIS A 1 92 ? -7.271 -6.633 -6.331 1.00 98.69 92 HIS A O 1
ATOM 710 N N . ALA A 1 93 ? -5.428 -5.397 -5.964 1.00 98.69 93 ALA A N 1
ATOM 711 C CA . ALA A 1 93 ? -5.683 -5.191 -4.546 1.00 98.69 93 ALA A CA 1
ATOM 712 C C . ALA A 1 93 ? -6.976 -4.410 -4.287 1.00 98.69 93 ALA A C 1
ATOM 714 O O . ALA A 1 93 ? -7.740 -4.796 -3.408 1.00 98.69 93 ALA A O 1
ATOM 715 N N . GLU A 1 94 ? -7.255 -3.380 -5.085 1.00 98.62 94 GLU A N 1
ATOM 716 C CA . GLU A 1 94 ? -8.499 -2.604 -5.025 1.00 98.62 94 GLU A CA 1
ATOM 717 C C . GLU A 1 94 ? -9.719 -3.432 -5.452 1.00 98.62 94 GLU A C 1
ATOM 719 O O . GLU A 1 94 ? -10.792 -3.311 -4.864 1.00 98.62 94 GLU A O 1
ATOM 724 N N . THR A 1 95 ? -9.553 -4.336 -6.423 1.00 98.62 95 THR A N 1
ATOM 725 C CA . THR A 1 95 ? -10.609 -5.274 -6.839 1.00 98.62 95 THR A CA 1
ATOM 726 C C . THR A 1 95 ? -10.937 -6.283 -5.739 1.00 98.62 95 THR A C 1
ATOM 728 O O . THR A 1 95 ? -12.106 -6.597 -5.512 1.00 98.62 95 THR A O 1
ATOM 731 N N . LEU A 1 96 ? -9.919 -6.818 -5.058 1.00 98.25 96 LEU A N 1
ATOM 732 C CA . LEU A 1 96 ? -10.125 -7.724 -3.928 1.00 98.25 96 LEU A CA 1
ATOM 733 C C . LEU A 1 96 ? -10.700 -6.978 -2.721 1.00 98.25 96 LEU A C 1
ATOM 735 O O . LEU A 1 96 ? -11.585 -7.493 -2.034 1.00 98.25 96 LEU A O 1
ATOM 739 N N . GLY A 1 97 ? -10.181 -5.787 -2.436 1.00 98.31 97 GLY A N 1
ATOM 740 C CA . GLY A 1 97 ? -10.474 -5.043 -1.225 1.00 98.31 97 GLY A CA 1
ATOM 741 C C . GLY A 1 97 ? -10.334 -5.924 0.026 1.00 98.31 97 GLY A C 1
ATOM 742 O O . GLY A 1 97 ? -9.421 -6.746 0.167 1.00 98.31 97 GLY A O 1
ATOM 743 N N . LEU A 1 98 ? -11.334 -5.846 0.909 1.00 97.62 98 LEU A N 1
ATOM 744 C CA . LEU A 1 98 ? -11.399 -6.670 2.119 1.00 97.62 98 LEU A CA 1
ATOM 745 C C . LEU A 1 98 ? -11.562 -8.175 1.836 1.00 97.62 98 LEU A C 1
ATOM 747 O O . LEU A 1 98 ? -11.410 -8.974 2.760 1.00 97.62 98 LEU A O 1
ATOM 751 N N . HIS A 1 99 ? -11.868 -8.605 0.606 1.00 97.75 99 HIS A N 1
ATOM 752 C CA . HIS A 1 99 ? -12.001 -10.031 0.295 1.00 97.75 99 HIS A CA 1
ATOM 753 C C . HIS A 1 99 ? -10.673 -10.790 0.323 1.00 97.75 99 HIS A C 1
ATOM 755 O O . HIS A 1 99 ? -10.719 -12.009 0.505 1.00 97.75 99 HIS A O 1
ATOM 761 N N . HIS A 1 100 ? -9.531 -10.092 0.243 1.00 97.25 100 HIS A N 1
ATOM 762 C CA . HIS A 1 100 ? -8.209 -10.680 0.511 1.00 97.25 100 HIS A CA 1
ATOM 763 C C . HIS A 1 100 ? -8.110 -11.246 1.932 1.00 97.25 100 HIS A C 1
ATOM 765 O O . HIS A 1 100 ? -7.474 -12.269 2.174 1.00 97.25 100 HIS A O 1
ATOM 771 N N . LEU A 1 101 ? -8.796 -10.612 2.886 1.00 96.75 101 LEU A N 1
ATOM 772 C CA . LEU A 1 101 ? -8.788 -11.052 4.273 1.00 96.75 101 LEU A CA 1
ATOM 773 C C . LEU A 1 101 ? -9.588 -12.352 4.450 1.00 96.75 101 LEU A C 1
ATOM 775 O O . LEU A 1 101 ? -10.624 -12.545 3.786 1.00 96.75 101 LEU A O 1
ATOM 779 N N . PRO A 1 102 ? -9.207 -13.193 5.435 1.00 95.88 102 PRO A N 1
ATOM 780 C CA . PRO A 1 102 ? -10.048 -14.289 5.896 1.00 95.88 102 PRO A CA 1
ATOM 781 C C . PRO A 1 102 ? -11.464 -13.792 6.196 1.00 95.88 102 PRO A C 1
ATOM 783 O O . PRO A 1 102 ? -11.637 -12.725 6.787 1.00 95.88 102 PRO A O 1
ATOM 786 N N . ALA A 1 103 ? -12.490 -14.564 5.828 1.00 96.56 103 ALA A N 1
ATOM 787 C CA . ALA A 1 103 ? -13.888 -14.140 5.969 1.00 96.56 103 ALA A CA 1
ATOM 788 C C . ALA A 1 103 ? -14.242 -13.683 7.399 1.00 96.56 103 ALA A C 1
ATOM 790 O O . ALA A 1 103 ? -14.972 -12.709 7.574 1.00 96.56 103 ALA A O 1
ATOM 791 N N . THR A 1 104 ? -13.660 -14.333 8.410 1.00 95.38 104 THR A N 1
ATOM 792 C CA . THR A 1 104 ? -13.821 -14.011 9.837 1.00 95.38 104 THR A CA 1
ATOM 793 C C . THR A 1 104 ? -13.194 -12.672 10.246 1.00 95.38 104 THR A C 1
ATOM 795 O O . THR A 1 104 ? -13.646 -12.060 11.210 1.00 95.38 104 THR A O 1
ATOM 798 N N . ALA A 1 105 ? -12.192 -12.182 9.511 1.00 96.75 105 ALA A N 1
ATOM 799 C CA . ALA A 1 105 ? -11.478 -10.938 9.797 1.00 96.75 105 ALA A CA 1
ATOM 800 C C . ALA A 1 105 ? -12.128 -9.699 9.156 1.00 96.75 105 ALA A C 1
ATOM 802 O O . ALA A 1 105 ? -11.961 -8.585 9.656 1.00 96.75 105 ALA A O 1
ATOM 803 N N . ARG A 1 106 ? -12.903 -9.872 8.076 1.00 97.56 106 ARG A N 1
ATOM 804 C CA . ARG A 1 106 ? -13.426 -8.769 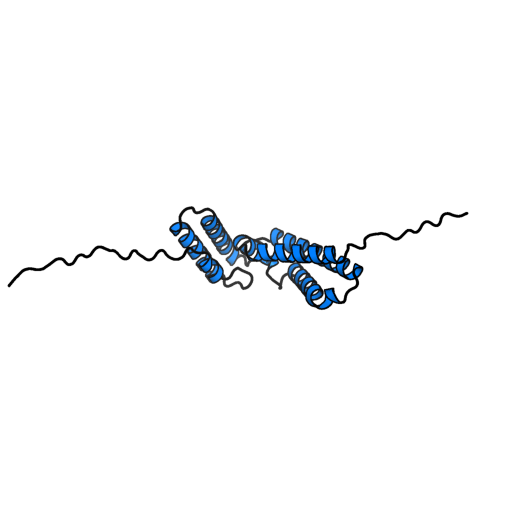7.241 1.00 97.56 106 ARG A CA 1
ATOM 805 C C . ARG A 1 106 ? -14.226 -7.738 8.032 1.00 97.56 106 ARG A C 1
ATOM 807 O O . ARG A 1 106 ? -13.963 -6.544 7.933 1.00 97.56 106 ARG A O 1
ATOM 814 N N . ALA A 1 107 ? -15.158 -8.192 8.869 1.00 97.81 107 ALA A N 1
ATOM 815 C CA . ALA A 1 107 ? -16.004 -7.302 9.667 1.00 97.81 107 ALA A CA 1
ATOM 816 C C . ALA A 1 107 ? -15.222 -6.542 10.756 1.00 97.81 107 ALA A C 1
ATOM 818 O O . ALA A 1 107 ? -15.592 -5.438 11.153 1.00 97.81 107 ALA A O 1
ATOM 819 N N . VAL A 1 108 ? -14.140 -7.125 11.280 1.00 97.69 108 VAL A N 1
ATOM 820 C CA . VAL A 1 108 ? -13.253 -6.451 12.241 1.00 97.69 108 VAL A CA 1
ATOM 821 C C . VAL A 1 108 ? -12.404 -5.404 11.518 1.00 97.69 108 VAL A C 1
ATOM 823 O O . VAL A 1 108 ? -12.349 -4.262 11.970 1.00 97.69 108 VAL A O 1
ATOM 826 N N . ALA A 1 109 ? -11.823 -5.755 10.369 1.00 97.50 109 ALA A N 1
ATOM 827 C CA . ALA A 1 109 ? -11.033 -4.842 9.546 1.00 97.50 109 ALA A CA 1
ATOM 828 C C . ALA A 1 109 ? -11.856 -3.642 9.054 1.00 97.50 109 ALA A C 1
ATOM 830 O O . ALA A 1 109 ? -11.416 -2.501 9.177 1.00 97.50 109 ALA A O 1
ATOM 831 N N . GLN A 1 110 ? -13.092 -3.873 8.602 1.00 98.06 110 GLN A N 1
ATOM 832 C CA . GLN A 1 110 ? -14.002 -2.802 8.190 1.00 98.06 110 GLN A CA 1
ATOM 833 C C . GLN A 1 110 ? -14.292 -1.821 9.335 1.00 98.06 110 GLN A C 1
ATOM 835 O O . GLN A 1 110 ? -14.300 -0.607 9.131 1.00 98.06 110 GLN A O 1
ATOM 840 N N . ARG A 1 111 ? -14.489 -2.327 10.560 1.00 98.38 111 ARG A N 1
ATOM 841 C CA . ARG A 1 111 ? -14.665 -1.479 11.749 1.00 98.38 111 ARG A CA 1
ATOM 842 C C . ARG A 1 111 ? -13.396 -0.705 12.095 1.00 98.38 111 ARG A C 1
ATOM 844 O O . ARG A 1 111 ? -13.501 0.465 12.445 1.00 98.38 111 ARG A O 1
ATOM 851 N N . ALA A 1 112 ? -12.218 -1.316 11.966 1.00 98.06 112 ALA A N 1
ATOM 852 C CA . ALA A 1 112 ? -10.947 -0.628 12.189 1.00 98.06 112 ALA A CA 1
ATOM 853 C C . ALA A 1 112 ? -10.760 0.534 11.199 1.00 98.06 112 ALA A C 1
ATOM 855 O O . ALA A 1 112 ? -10.501 1.658 11.625 1.00 98.06 112 ALA A O 1
ATOM 856 N N . ALA A 1 113 ? -10.996 0.295 9.904 1.00 97.88 113 ALA A N 1
ATOM 857 C CA . ALA A 1 113 ? -10.974 1.336 8.874 1.00 97.88 113 ALA A CA 1
ATOM 858 C C . ALA A 1 113 ? -12.014 2.441 9.145 1.00 97.88 113 ALA A C 1
ATOM 860 O O . ALA A 1 113 ? -11.732 3.627 8.976 1.00 97.88 113 ALA A O 1
ATOM 861 N N . GLY A 1 114 ? -13.207 2.071 9.624 1.00 97.81 114 GLY A N 1
ATOM 862 C CA . GLY A 1 114 ? -14.233 3.019 10.064 1.00 97.81 114 GLY A CA 1
ATOM 863 C C . GLY A 1 114 ? -13.773 3.915 11.219 1.00 97.81 114 GLY A C 1
ATOM 864 O O . GLY A 1 114 ? -13.929 5.133 11.146 1.00 97.81 114 GLY A O 1
ATOM 865 N N . SER A 1 115 ? -13.156 3.337 12.253 1.00 97.81 115 SER A N 1
ATOM 866 C CA . SER A 1 115 ? -12.590 4.090 13.380 1.00 97.81 115 SER A CA 1
ATOM 867 C C . SER A 1 115 ? -11.456 5.024 12.944 1.00 97.81 115 SER A C 1
ATOM 869 O O . SER A 1 115 ? -11.398 6.161 13.398 1.00 97.81 115 SER A O 1
ATOM 871 N N . LEU A 1 116 ? -10.589 4.598 12.023 1.00 97.06 116 LEU A N 1
ATOM 872 C CA . LEU A 1 116 ? -9.536 5.460 11.471 1.00 97.06 116 LEU A CA 1
ATOM 873 C C . LEU A 1 116 ? -10.116 6.646 10.695 1.00 97.06 116 LEU A C 1
ATOM 875 O O . LEU A 1 116 ? -9.706 7.784 10.914 1.00 97.06 116 LEU A O 1
ATOM 879 N N . ARG A 1 117 ? -11.131 6.413 9.855 1.00 97.00 117 ARG A N 1
ATOM 880 C CA . ARG A 1 117 ? -11.842 7.503 9.172 1.00 97.00 117 ARG A CA 1
ATOM 881 C C . ARG A 1 117 ? -12.535 8.445 10.148 1.00 97.00 117 ARG A C 1
ATOM 883 O O . ARG A 1 117 ? -12.552 9.647 9.903 1.00 97.00 117 ARG A O 1
ATOM 890 N N . LEU A 1 118 ? -13.074 7.933 11.258 1.00 96.69 118 LEU A N 1
ATOM 891 C CA . LEU A 1 118 ? -13.619 8.766 12.333 1.00 96.69 118 LEU A CA 1
ATOM 892 C C . LEU A 1 118 ? -12.533 9.637 12.981 1.00 96.69 118 LEU A C 1
ATOM 894 O O . LEU A 1 118 ? -12.761 10.823 13.200 1.00 96.69 118 LEU A O 1
ATOM 898 N N . ALA A 1 119 ? -11.349 9.080 13.234 1.00 95.69 119 ALA A N 1
ATOM 899 C CA . ALA A 1 119 ? -10.225 9.832 13.779 1.00 95.69 119 ALA A CA 1
ATOM 900 C C . ALA A 1 119 ? -9.782 10.974 12.846 1.00 95.69 119 ALA A C 1
ATOM 902 O O . ALA A 1 119 ? -9.568 12.086 13.319 1.00 95.69 119 ALA A O 1
ATOM 903 N N . GLN A 1 120 ? -9.703 10.722 11.533 1.00 94.25 120 GLN A N 1
ATOM 904 C CA . GLN A 1 120 ? -9.287 11.709 10.523 1.00 94.25 120 GLN A CA 1
ATOM 905 C C . GLN A 1 120 ? -10.227 12.922 10.425 1.00 94.25 120 GLN A C 1
ATOM 907 O O . GLN A 1 120 ? -9.780 14.030 10.149 1.00 94.25 120 GLN A O 1
ATOM 912 N N . ARG A 1 121 ? -11.532 12.725 10.649 1.00 95.06 121 ARG A N 1
ATOM 913 C CA . ARG A 1 121 ? -12.550 13.794 10.587 1.00 95.06 121 ARG A CA 1
ATOM 914 C C . ARG A 1 121 ? -12.826 14.477 11.929 1.00 95.06 121 ARG A C 1
ATOM 916 O O . ARG A 1 121 ? -13.547 15.475 11.958 1.00 95.06 121 ARG A O 1
ATOM 923 N N . SER A 1 122 ? -12.336 13.910 13.031 1.00 93.50 122 SER A N 1
ATOM 924 C CA . SER A 1 122 ? -12.590 14.429 14.375 1.00 93.50 122 SER A CA 1
ATOM 925 C C . SER A 1 122 ? -11.947 15.802 14.561 1.00 93.50 122 SER A C 1
ATOM 927 O O . SER A 1 122 ? -10.796 16.008 14.189 1.00 93.50 122 SER A O 1
ATOM 929 N N . GLN A 1 123 ? -12.683 16.725 15.182 1.00 92.31 123 GLN A N 1
ATOM 930 C CA . GLN A 1 123 ? -12.172 18.039 15.597 1.00 92.31 123 GLN A CA 1
ATOM 931 C C . GLN A 1 123 ? -11.737 18.055 17.073 1.00 92.31 123 GLN A C 1
ATOM 933 O O . GLN A 1 123 ? -11.224 19.057 17.559 1.00 92.31 123 GLN A O 1
ATOM 938 N N . SER A 1 124 ? -11.964 16.953 17.797 1.00 93.62 124 SER A N 1
ATOM 939 C CA . SER A 1 124 ? -11.599 16.782 19.203 1.00 93.62 124 SER A CA 1
ATOM 940 C C . SER A 1 124 ? -10.436 15.806 19.328 1.00 93.62 124 SER A C 1
ATOM 942 O O . SER A 1 124 ? -10.513 14.668 18.850 1.00 93.62 124 SER A O 1
ATOM 944 N N . ASP A 1 125 ? -9.382 16.225 20.029 1.00 92.38 125 ASP A N 1
ATOM 945 C CA . ASP A 1 125 ? -8.228 15.373 20.330 1.00 92.38 125 ASP A CA 1
ATOM 946 C C . ASP A 1 125 ? -8.628 14.129 21.130 1.00 92.38 125 ASP A C 1
ATOM 948 O O . ASP A 1 125 ? -8.107 13.041 20.885 1.00 92.38 125 ASP A O 1
ATOM 952 N N . GLY A 1 126 ? -9.600 14.258 22.040 1.00 91.75 126 GLY A N 1
ATOM 953 C CA . GLY A 1 126 ? -10.111 13.139 22.833 1.00 91.75 126 GLY A CA 1
ATOM 954 C C . GLY A 1 126 ? -10.854 12.107 21.982 1.00 91.75 126 GLY A C 1
ATOM 955 O O . GLY A 1 126 ? -10.591 10.909 22.087 1.00 91.75 126 GLY A O 1
ATOM 956 N N . GLU A 1 127 ? -11.741 12.563 21.093 1.00 93.19 127 GLU A N 1
ATOM 957 C CA . GLU A 1 127 ? -12.465 11.681 20.165 1.00 93.19 127 GLU A CA 1
ATOM 958 C C . GLU A 1 127 ? -11.514 11.026 19.159 1.00 93.19 127 GLU A C 1
ATOM 960 O O . GLU A 1 127 ? -11.614 9.825 18.896 1.00 93.19 127 GLU A O 1
ATOM 965 N N . ARG A 1 128 ? -10.540 11.791 18.651 1.00 95.44 128 ARG A N 1
ATOM 966 C CA . ARG A 1 128 ? -9.495 11.289 17.756 1.00 95.44 128 ARG A CA 1
ATOM 967 C C . ARG A 1 128 ? -8.670 10.200 18.441 1.00 95.44 128 ARG A C 1
ATOM 969 O O . ARG A 1 128 ? -8.512 9.119 17.878 1.00 95.44 128 ARG A O 1
ATOM 976 N N . ALA A 1 129 ? -8.188 10.444 19.661 1.00 94.44 129 ALA A N 1
ATOM 977 C CA . ALA A 1 129 ? -7.416 9.467 20.426 1.00 94.44 129 ALA A CA 1
ATOM 978 C C . ALA A 1 129 ? -8.228 8.196 20.733 1.00 94.44 129 ALA A C 1
ATOM 980 O O . ALA A 1 129 ? -7.717 7.086 20.580 1.00 94.44 129 ALA A O 1
ATOM 981 N N . ALA A 1 130 ? -9.504 8.332 21.110 1.00 95.25 130 ALA A N 1
ATOM 982 C CA . ALA A 1 130 ? -10.380 7.191 21.374 1.00 95.25 130 ALA A CA 1
ATOM 983 C C . ALA A 1 130 ? -10.638 6.345 20.115 1.00 95.25 130 ALA A C 1
ATOM 985 O O . ALA A 1 130 ? -10.632 5.112 20.177 1.00 95.25 130 ALA A O 1
ATOM 986 N N . ALA A 1 131 ? -10.833 6.993 18.964 1.00 96.69 131 ALA A N 1
ATOM 987 C CA . ALA A 1 131 ? -11.020 6.321 17.686 1.00 96.69 131 ALA A CA 1
ATOM 988 C C . ALA A 1 131 ? -9.748 5.571 17.240 1.00 96.69 131 ALA A C 1
ATOM 990 O O . ALA A 1 131 ? -9.839 4.407 16.840 1.00 96.69 131 ALA A O 1
ATOM 991 N N . LEU A 1 132 ? -8.567 6.180 17.396 1.00 96.69 132 LEU A N 1
ATOM 992 C CA . LEU A 1 132 ? -7.274 5.539 17.119 1.00 96.69 132 LEU A CA 1
ATOM 993 C C . LEU A 1 132 ? -7.014 4.338 18.039 1.00 96.69 132 LEU A C 1
ATOM 995 O O . LEU A 1 132 ? -6.653 3.268 17.555 1.00 96.69 132 LEU A O 1
ATOM 999 N N . GLU A 1 133 ? -7.284 4.452 19.342 1.00 96.81 133 GLU A N 1
ATOM 1000 C CA . GLU A 1 133 ? -7.144 3.320 20.272 1.00 96.81 133 GLU A CA 1
ATOM 1001 C C . GLU A 1 133 ? -8.139 2.191 19.953 1.00 96.81 133 GLU A C 1
ATOM 1003 O O . GLU A 1 133 ? -7.822 1.005 20.057 1.00 96.81 133 GLU A O 1
ATOM 1008 N N . SER A 1 134 ? -9.356 2.531 19.519 1.00 97.19 134 SER A N 1
ATOM 1009 C CA . SER A 1 134 ? -10.327 1.541 19.048 1.00 97.19 134 SER A CA 1
ATOM 1010 C C . SER A 1 134 ? -9.816 0.798 17.807 1.00 97.19 134 SER A C 1
ATOM 1012 O O . SER A 1 134 ? -9.840 -0.434 17.780 1.00 97.19 134 SER A O 1
ATOM 1014 N N . ALA A 1 135 ? -9.284 1.520 16.814 1.00 97.25 135 ALA A N 1
ATOM 1015 C CA . ALA A 1 135 ? -8.676 0.924 15.625 1.00 97.25 135 ALA A CA 1
ATOM 1016 C C . ALA A 1 135 ? -7.481 0.022 15.973 1.00 97.25 135 ALA A C 1
ATOM 1018 O O . ALA A 1 135 ? -7.431 -1.120 15.513 1.00 97.25 135 ALA A O 1
ATOM 1019 N N . ALA A 1 136 ? -6.570 0.486 16.834 1.00 96.50 136 ALA A N 1
ATOM 1020 C CA . ALA A 1 136 ? -5.411 -0.287 17.272 1.00 96.50 136 ALA A CA 1
ATOM 1021 C C . ALA A 1 136 ? -5.822 -1.608 17.941 1.00 96.50 136 ALA A C 1
ATOM 1023 O O . ALA A 1 136 ? -5.295 -2.661 17.590 1.00 96.50 136 ALA A O 1
ATOM 1024 N N . ARG A 1 137 ? -6.816 -1.594 18.843 1.00 96.94 137 ARG A N 1
ATOM 1025 C CA . ARG A 1 137 ? -7.329 -2.824 19.476 1.00 96.94 137 ARG A CA 1
ATOM 1026 C C . ARG A 1 137 ? -7.937 -3.801 18.470 1.00 96.94 137 ARG A C 1
ATOM 1028 O O . ARG A 1 137 ? -7.695 -5.003 18.568 1.00 96.94 137 ARG A O 1
ATOM 1035 N N . LEU A 1 138 ? -8.707 -3.299 17.503 1.00 97.25 138 LEU A N 1
ATOM 1036 C CA . LEU A 1 138 ? -9.298 -4.132 16.451 1.00 97.25 138 LEU A CA 1
ATOM 1037 C C . LEU A 1 138 ? -8.207 -4.782 15.589 1.00 97.25 138 LEU A C 1
ATOM 1039 O O . LEU A 1 138 ? -8.263 -5.988 15.358 1.00 97.25 138 LEU A O 1
ATOM 1043 N N . LEU A 1 139 ? -7.182 -4.030 15.187 1.00 95.56 139 LEU A N 1
ATOM 1044 C CA . LEU A 1 139 ? -6.046 -4.564 14.428 1.00 95.56 139 LEU A CA 1
ATOM 1045 C C . LEU A 1 139 ? -5.232 -5.578 15.239 1.00 95.56 139 LEU A C 1
ATOM 1047 O O . LEU A 1 139 ? -4.898 -6.641 14.717 1.00 95.56 139 LEU A O 1
ATOM 1051 N N . SER A 1 140 ? -4.988 -5.317 16.529 1.00 94.50 140 SER A N 1
ATOM 1052 C CA . SER A 1 140 ? -4.323 -6.280 17.419 1.00 94.50 140 SER A CA 1
ATOM 1053 C C . SER A 1 140 ? -5.061 -7.618 17.483 1.00 94.50 140 SER A C 1
ATOM 1055 O O . SER A 1 140 ? -4.417 -8.657 17.564 1.00 94.50 140 SER A O 1
ATOM 1057 N N . SER A 1 141 ? -6.397 -7.612 17.408 1.00 94.38 141 SER A N 1
ATOM 1058 C CA . SER A 1 141 ? -7.191 -8.849 17.419 1.00 94.38 141 SER A CA 1
ATOM 1059 C C . SER A 1 141 ? -7.095 -9.674 16.130 1.00 94.38 141 SER A C 1
ATOM 1061 O O . SER A 1 141 ? -7.418 -10.859 16.150 1.00 94.38 141 SER A O 1
ATOM 1063 N N . LEU A 1 142 ? -6.661 -9.065 15.020 1.00 93.12 142 LEU A N 1
ATOM 1064 C CA . LEU A 1 142 ? -6.506 -9.747 13.734 1.00 93.12 142 LEU A CA 1
ATOM 1065 C C . LEU A 1 142 ? -5.143 -10.426 13.588 1.00 93.12 142 LEU A C 1
ATOM 1067 O O . LEU A 1 142 ? -5.078 -11.504 13.006 1.00 93.12 142 LEU A O 1
ATOM 1071 N N . ALA A 1 143 ? -4.075 -9.801 14.099 1.00 86.00 143 ALA A N 1
ATOM 1072 C CA . ALA A 1 143 ? -2.702 -10.320 14.064 1.00 86.00 143 ALA A CA 1
ATOM 1073 C C . ALA A 1 143 ? -2.210 -10.765 12.661 1.00 86.00 143 ALA A C 1
ATOM 1075 O O . ALA A 1 143 ? -1.481 -11.747 12.528 1.00 86.00 143 ALA A O 1
ATOM 1076 N N . LEU A 1 144 ? -2.602 -10.043 11.603 1.00 89.38 144 LEU A N 1
ATOM 1077 C CA . LEU A 1 144 ? -2.197 -10.320 10.217 1.00 89.38 144 LEU A CA 1
ATOM 1078 C C . LEU A 1 144 ? -0.996 -9.451 9.820 1.00 89.38 144 LEU A C 1
ATOM 1080 O O . LEU A 1 144 ? -1.080 -8.227 9.889 1.00 89.38 144 LEU A O 1
ATOM 1084 N N . TYR A 1 145 ? 0.098 -10.067 9.360 1.00 90.44 145 TYR A N 1
ATOM 1085 C CA . TYR A 1 145 ? 1.378 -9.378 9.116 1.00 90.44 145 TYR A CA 1
ATOM 1086 C C . TYR A 1 145 ? 1.336 -8.312 8.006 1.00 90.44 145 TYR A C 1
ATOM 1088 O O . TYR A 1 145 ? 2.164 -7.404 7.994 1.00 90.44 145 TYR A O 1
ATOM 1096 N N . TYR A 1 146 ? 0.401 -8.421 7.061 1.00 88.62 146 TYR A N 1
ATOM 1097 C CA . TYR A 1 146 ? 0.243 -7.470 5.956 1.00 88.62 146 TYR A CA 1
ATOM 1098 C C . TYR A 1 146 ? -0.669 -6.279 6.305 1.00 88.62 146 TYR A C 1
ATOM 1100 O O . TYR A 1 146 ? -0.744 -5.318 5.538 1.00 88.62 146 TYR A O 1
ATOM 1108 N N . LEU A 1 147 ? -1.340 -6.299 7.464 1.00 93.94 147 LEU A N 1
ATOM 1109 C CA . LEU A 1 147 ? -2.083 -5.145 7.979 1.00 93.94 147 LEU A CA 1
ATOM 1110 C C . LEU A 1 147 ? -1.144 -4.138 8.673 1.00 93.94 147 LEU A C 1
ATOM 1112 O O . LEU A 1 147 ? 0.003 -4.472 8.980 1.00 93.94 147 LEU A O 1
ATOM 1116 N N . PRO A 1 148 ? -1.588 -2.887 8.907 1.00 93.06 148 PRO A N 1
ATOM 1117 C CA . PRO A 1 148 ? -0.815 -1.927 9.689 1.00 93.06 148 PRO A CA 1
ATOM 1118 C C . PRO A 1 148 ? -0.531 -2.434 11.106 1.00 93.06 148 PRO A C 1
ATOM 1120 O O . PRO A 1 148 ? -1.401 -3.031 11.745 1.00 93.06 148 PRO A O 1
ATOM 1123 N N . ASP A 1 149 ? 0.670 -2.142 11.608 1.00 92.44 149 ASP A N 1
ATOM 1124 C CA . ASP A 1 149 ? 1.024 -2.436 12.994 1.00 92.44 149 ASP A CA 1
ATOM 1125 C C . ASP A 1 149 ? 0.144 -1.592 13.942 1.00 92.44 149 ASP A C 1
ATOM 1127 O O . ASP A 1 149 ? 0.037 -0.372 13.762 1.00 92.44 149 ASP A O 1
ATOM 1131 N N . PRO A 1 150 ? -0.496 -2.195 14.960 1.00 92.75 150 PRO A N 1
ATOM 1132 C CA . PRO A 1 150 ? -1.289 -1.455 15.935 1.00 92.75 150 PRO A CA 1
ATOM 1133 C C . PRO A 1 150 ? -0.537 -0.321 16.649 1.00 92.75 150 PRO A C 1
ATOM 1135 O O . PRO A 1 150 ? -1.175 0.650 17.048 1.00 92.75 150 PRO A O 1
ATOM 1138 N N . GLN A 1 151 ? 0.783 -0.421 16.837 1.00 91.94 151 GLN A N 1
ATOM 1139 C CA . GLN A 1 151 ? 1.598 0.637 17.443 1.00 91.94 151 GLN A CA 1
ATOM 1140 C C . GLN A 1 151 ? 1.707 1.858 16.540 1.00 91.94 151 GLN A C 1
ATOM 1142 O O . GLN A 1 151 ? 1.496 2.965 17.025 1.00 91.94 151 GLN A O 1
ATOM 1147 N N . VAL A 1 152 ? 1.885 1.661 15.230 1.00 91.69 152 VAL A N 1
ATOM 1148 C CA . VAL A 1 152 ? 1.866 2.764 14.254 1.00 91.69 152 VAL A CA 1
ATOM 1149 C C . VAL A 1 152 ? 0.555 3.542 14.368 1.00 91.69 152 VAL A C 1
ATOM 1151 O O . VAL A 1 152 ? 0.555 4.766 14.383 1.00 91.69 152 VAL A O 1
ATOM 1154 N N . VAL A 1 153 ? -0.579 2.853 14.544 1.00 92.62 153 VAL A N 1
ATOM 1155 C CA . VAL A 1 153 ? -1.879 3.520 14.741 1.00 92.62 153 VAL A CA 1
ATOM 1156 C C . VAL A 1 153 ? -1.946 4.304 16.058 1.00 92.62 153 VAL A C 1
ATOM 1158 O O . VAL A 1 153 ? -2.562 5.369 16.100 1.00 92.62 153 VAL A O 1
ATOM 1161 N N . ARG A 1 154 ? -1.319 3.815 17.134 1.00 91.50 154 ARG A N 1
ATOM 1162 C CA . ARG A 1 154 ? -1.265 4.529 18.422 1.00 91.50 154 ARG A CA 1
ATOM 1163 C C . ARG A 1 154 ? -0.373 5.762 18.368 1.00 91.50 154 ARG A C 1
ATOM 1165 O O . ARG A 1 154 ? -0.702 6.757 19.005 1.00 91.50 154 ARG A O 1
ATOM 1172 N N . GLU A 1 155 ? 0.710 5.718 17.603 1.00 91.81 155 GLU A N 1
ATOM 1173 C CA . GLU A 1 155 ? 1.635 6.842 17.416 1.00 91.81 155 GLU A CA 1
ATOM 1174 C C . GLU A 1 155 ? 0.982 8.029 16.688 1.00 91.81 155 GLU A C 1
ATOM 1176 O O . GLU A 1 155 ? 1.398 9.169 16.876 1.00 91.81 155 GLU A O 1
ATOM 1181 N N . LEU A 1 156 ? -0.104 7.798 15.939 1.00 88.88 156 LEU A N 1
ATOM 1182 C CA . LEU A 1 156 ? -0.917 8.864 15.334 1.00 88.88 156 LEU A CA 1
ATOM 1183 C C . LEU A 1 156 ? -1.750 9.655 16.359 1.00 88.88 156 LEU A C 1
ATOM 1185 O O . LEU A 1 156 ? -2.328 10.702 16.024 1.00 88.88 156 LEU A O 1
ATOM 1189 N N . ALA A 1 157 ? -1.895 9.146 17.587 1.00 84.69 157 ALA A N 1
ATOM 1190 C CA . ALA A 1 157 ? -2.694 9.800 18.611 1.00 84.69 157 ALA A CA 1
ATOM 1191 C C . ALA A 1 157 ? -2.001 11.082 19.091 1.00 84.69 157 ALA A C 1
ATOM 1193 O O . ALA A 1 157 ? -0.779 11.104 19.245 1.00 84.69 157 ALA A O 1
ATOM 1194 N N . PRO A 1 158 ? -2.764 12.160 19.354 1.00 77.50 158 PRO A N 1
ATOM 1195 C CA . PRO A 1 158 ? -2.190 13.323 20.007 1.00 77.50 158 PRO A CA 1
ATOM 1196 C C . PRO A 1 158 ? -1.615 12.900 21.371 1.00 77.50 158 PRO A C 1
ATOM 1198 O O . PRO A 1 158 ? -2.154 11.979 22.004 1.00 77.50 158 PRO A O 1
ATOM 1201 N N . PRO A 1 159 ? -0.527 13.540 21.839 1.00 72.38 159 PRO A N 1
ATOM 1202 C CA . PRO A 1 159 ? 0.016 13.258 23.160 1.00 72.38 159 PRO A CA 1
ATOM 1203 C C . PRO A 1 159 ? -1.107 13.397 24.184 1.00 72.38 159 PRO A C 1
ATOM 1205 O O . PRO A 1 159 ? -1.888 14.348 24.129 1.00 72.38 159 PRO A O 1
ATOM 1208 N N . ARG A 1 160 ? -1.226 12.424 25.097 1.00 63.25 160 ARG A N 1
ATOM 1209 C CA . ARG A 1 160 ? -2.254 12.479 26.139 1.00 63.25 160 ARG A CA 1
ATOM 1210 C C . ARG A 1 160 ? -2.054 13.784 26.896 1.00 63.25 160 ARG A C 1
ATOM 1212 O O . ARG A 1 160 ? -1.033 13.935 27.565 1.00 63.25 160 ARG A O 1
ATOM 1219 N N . ALA A 1 161 ? -3.005 14.710 26.768 1.00 56.38 161 ALA A N 1
ATOM 1220 C CA . ALA A 1 161 ? -3.055 15.876 27.628 1.00 56.38 161 ALA A CA 1
ATOM 1221 C C . ALA A 1 161 ? -3.006 15.335 29.056 1.00 56.38 161 ALA A C 1
ATOM 1223 O O . ALA A 1 161 ? -3.874 14.550 29.453 1.00 56.38 161 ALA A O 1
ATOM 1224 N N . GLY A 1 162 ? -1.917 15.644 29.763 1.00 46.31 162 GLY A N 1
ATOM 1225 C CA . GLY A 1 162 ? -1.753 15.243 31.146 1.00 46.31 162 GLY A CA 1
ATOM 1226 C C . GLY A 1 162 ? -3.027 15.617 31.883 1.00 46.31 162 GLY A C 1
ATOM 1227 O O . GLY A 1 162 ? -3.494 16.750 31.779 1.00 46.31 162 GLY A O 1
ATOM 1228 N N . HIS A 1 163 ? -3.616 14.634 32.558 1.00 49.59 163 HIS A N 1
ATOM 1229 C CA . HIS A 1 163 ? -4.615 14.867 33.585 1.00 49.59 163 HIS A CA 1
ATOM 1230 C C . HIS A 1 163 ? -4.126 16.053 34.422 1.00 49.59 163 HIS A C 1
ATOM 1232 O O . HIS A 1 163 ? -3.020 15.984 34.961 1.00 49.59 163 HIS A O 1
ATOM 1238 N N . GLY A 1 164 ? -4.867 17.164 34.373 1.00 42.88 164 GLY A N 1
ATOM 1239 C CA . GLY A 1 164 ? -4.408 18.459 34.856 1.00 42.88 164 GLY A CA 1
ATOM 1240 C C . GLY A 1 164 ? -3.776 18.332 36.235 1.00 42.88 164 GLY A C 1
ATOM 1241 O O . GLY A 1 164 ? -4.400 17.824 37.162 1.00 42.88 164 GLY A O 1
ATOM 1242 N N . ALA A 1 165 ? -2.529 18.782 36.360 1.00 45.75 165 ALA A N 1
ATOM 1243 C CA . ALA A 1 165 ? -2.023 19.178 37.657 1.00 45.75 165 ALA A CA 1
ATOM 1244 C C . ALA A 1 165 ? -2.927 20.322 38.123 1.00 45.75 165 ALA A C 1
ATOM 1246 O O . ALA A 1 165 ? -2.880 21.407 37.551 1.00 45.75 165 ALA A O 1
ATOM 1247 N N . ASP A 1 166 ? -3.800 20.030 39.081 1.00 43.12 166 ASP A N 1
ATOM 1248 C CA . ASP A 1 166 ? -4.625 21.000 39.790 1.00 43.12 166 ASP A CA 1
ATOM 1249 C C . ASP A 1 166 ? -3.696 21.977 40.537 1.00 43.12 166 ASP A C 1
ATOM 1251 O O . ASP A 1 166 ? -3.035 21.570 41.499 1.00 43.12 166 ASP A O 1
ATOM 1255 N N . PRO A 1 167 ? -3.556 23.248 40.114 1.00 47.25 167 PRO A N 1
ATOM 1256 C CA . PRO A 1 167 ? -2.796 24.234 40.860 1.00 47.25 167 PRO A CA 1
ATOM 1257 C C . PRO A 1 167 ? -3.753 24.860 41.878 1.00 47.25 167 PRO A C 1
ATOM 1259 O O . PRO A 1 167 ? -4.206 25.989 41.708 1.00 47.25 167 PRO A O 1
ATOM 1262 N N . GLY A 1 168 ? -4.136 24.081 42.892 1.00 50.88 168 GLY A N 1
ATOM 1263 C CA . GLY A 1 168 ? -5.330 24.402 43.672 1.00 50.88 168 GLY A CA 1
ATOM 1264 C C . GLY A 1 168 ? -5.400 23.841 45.088 1.00 50.88 168 GLY A C 1
ATOM 1265 O O . GLY A 1 168 ? -6.495 23.736 45.623 1.00 50.88 168 GLY A O 1
ATOM 1266 N N . GLN A 1 169 ? -4.280 23.510 45.737 1.00 49.25 169 GLN A N 1
ATOM 1267 C CA . GLN A 1 169 ? -4.260 23.346 47.199 1.00 49.25 169 GLN A CA 1
ATOM 1268 C C . GLN A 1 169 ? -3.239 24.288 47.831 1.00 49.25 169 GLN A C 1
ATOM 1270 O O . GLN A 1 169 ? -2.127 23.924 48.203 1.00 49.25 169 GLN A O 1
ATOM 1275 N N . SER A 1 170 ? -3.668 25.542 47.951 1.00 50.62 170 SER A N 1
ATOM 1276 C CA . SER A 1 170 ? -3.226 26.456 48.995 1.00 50.62 170 SER A CA 1
ATOM 1277 C C . SER A 1 170 ? -3.516 25.831 50.362 1.00 50.62 170 SER A C 1
ATOM 1279 O O . SER A 1 170 ? -4.647 25.872 50.843 1.00 50.62 170 SER A O 1
ATOM 1281 N N . VAL A 1 171 ? -2.492 25.247 50.981 1.00 55.12 171 VAL A N 1
ATOM 1282 C CA . VAL A 1 171 ? -2.449 25.041 52.432 1.00 55.12 171 VAL A CA 1
ATOM 1283 C C . VAL A 1 171 ? -2.037 26.362 53.070 1.00 55.12 171 VAL A C 1
ATOM 1285 O O . VAL A 1 171 ? -0.867 26.612 53.346 1.00 55.12 171 VAL A O 1
ATOM 1288 N N . ASP A 1 172 ? -3.028 27.231 53.228 1.00 55.12 172 ASP A N 1
ATOM 1289 C CA . ASP A 1 172 ? -3.018 28.244 54.271 1.00 55.12 172 ASP A CA 1
ATOM 1290 C C . ASP A 1 172 ? -3.665 27.602 55.500 1.00 55.12 172 ASP A C 1
ATOM 1292 O O . ASP A 1 172 ? -4.869 27.357 55.508 1.00 55.12 172 ASP A O 1
ATOM 1296 N N . ASP A 1 173 ? -2.850 27.244 56.491 1.00 44.94 173 ASP A N 1
ATOM 1297 C CA . ASP A 1 173 ? -3.322 27.138 57.870 1.00 44.94 173 ASP A CA 1
ATOM 1298 C C . ASP A 1 173 ? -2.140 27.346 58.827 1.00 44.94 173 ASP A C 1
ATOM 1300 O O . ASP A 1 173 ? -1.478 26.417 59.292 1.00 44.94 173 ASP A O 1
ATOM 1304 N N . SER A 1 174 ? -1.828 28.618 59.078 1.00 51.62 174 SER A N 1
ATOM 1305 C CA . SER A 1 174 ? -1.303 29.009 60.386 1.00 51.62 174 SER A CA 1
ATOM 1306 C C . SER A 1 174 ? -2.490 29.266 61.310 1.00 51.62 174 SER A C 1
ATOM 1308 O O . SER A 1 174 ? -3.346 30.089 60.982 1.00 51.62 174 SER A O 1
ATOM 1310 N N . PRO A 1 175 ? -2.456 28.730 62.539 1.00 54.50 175 PRO A N 1
ATOM 1311 C CA . PRO A 1 175 ? -2.537 29.674 63.640 1.00 54.50 175 PRO A CA 1
ATOM 1312 C C . PRO A 1 175 ? -1.544 29.410 64.774 1.00 54.50 175 PRO A C 1
ATOM 1314 O O . PRO A 1 175 ? -1.243 28.293 65.185 1.00 54.50 175 PRO A O 1
ATOM 1317 N N . SER A 1 176 ? -1.091 30.551 65.277 1.00 49.41 176 SER A N 1
ATOM 1318 C CA . SER A 1 176 ? -0.384 30.862 66.511 1.00 49.41 176 SER A CA 1
ATOM 1319 C C . SER A 1 176 ? -0.533 29.885 67.684 1.00 49.41 176 SER A C 1
ATOM 1321 O O . SER A 1 176 ? -1.648 29.615 68.137 1.00 49.41 176 SER A O 1
ATOM 1323 N N . ARG A 1 177 ? 0.607 29.554 68.304 1.00 50.31 177 ARG A N 1
ATOM 1324 C CA . ARG A 1 177 ? 0.880 29.752 69.740 1.00 50.31 177 ARG A CA 1
ATOM 1325 C C . ARG A 1 177 ? 2.373 29.692 70.033 1.00 50.31 177 ARG A C 1
ATOM 1327 O O . ARG A 1 177 ? 3.055 28.856 69.408 1.00 50.31 177 ARG A O 1
#

Radius of gyration: 26.23 Å; chains: 1; bounding box: 41×45×126 Å